Protein AF-A0A7V9JVI2-F1 (afdb_monomer_lite)

Foldseek 3Di:
DVVVVVVVVVVVVVVVVVVVVPPPPQPQDVPGDSVVSVVVVVVVVVVVVPDDPVVVVVLCCQLVVDDQDPPDPSVVVND

Secondary structure (DSSP, 8-state):
-HHHHHHHHHHHHHHHHHHHTTS---PPPTTS-HHHHHHHHHHHHHHHHH--HHHHHHHHHHHTSS---TTSHHHHHH-

Radius of gyration: 27.01 Å; chains: 1; bounding box: 76×32×45 Å

Structure (mmCIF, N/CA/C/O backbone):
data_AF-A0A7V9JVI2-F1
#
_entry.id   AF-A0A7V9JVI2-F1
#
loop_
_atom_site.group_PDB
_atom_site.id
_atom_site.type_symbol
_atom_site.label_atom_id
_atom_site.label_alt_id
_atom_site.label_comp_id
_atom_site.label_asym_id
_atom_site.label_entity_id
_atom_site.label_seq_id
_atom_site.pdbx_PDB_ins_code
_atom_site.Cartn_x
_atom_site.Cartn_y
_atom_site.Cartn_z
_atom_site.occupancy
_atom_site.B_iso_or_equiv
_atom_site.auth_seq_id
_atom_site.auth_comp_id
_atom_site.auth_asym_id
_atom_site.auth_atom_id
_atom_site.pdbx_PDB_model_num
ATOM 1 N N . MET A 1 1 ? -53.390 -26.082 22.319 1.00 61.47 1 MET A N 1
ATOM 2 C CA . MET A 1 1 ? -52.702 -24.841 22.756 1.00 61.47 1 MET A CA 1
ATOM 3 C C . MET A 1 1 ? -51.232 -25.053 23.134 1.00 61.47 1 MET A C 1
ATOM 5 O O . MET A 1 1 ? -50.389 -24.369 22.571 1.00 61.47 1 MET A O 1
ATOM 9 N N . ARG A 1 2 ? -50.885 -26.025 23.994 1.00 70.56 2 ARG A N 1
ATOM 10 C CA . ARG A 1 2 ? -49.499 -26.266 24.466 1.00 70.56 2 ARG A CA 1
ATOM 11 C C . ARG A 1 2 ? -48.464 -26.578 23.361 1.00 70.56 2 ARG A C 1
ATOM 13 O O . ARG A 1 2 ? -47.342 -26.099 23.428 1.00 70.56 2 ARG A O 1
ATOM 20 N N . GLN A 1 3 ? -48.855 -27.323 22.323 1.00 66.38 3 GLN A N 1
ATOM 21 C CA . GLN A 1 3 ? -47.985 -27.688 21.188 1.00 66.38 3 GLN A CA 1
ATOM 22 C C . GLN A 1 3 ? -47.706 -26.509 20.235 1.00 66.38 3 GLN A C 1
ATOM 24 O O . GLN A 1 3 ? -46.595 -26.359 19.738 1.00 66.38 3 GLN A O 1
ATOM 29 N N . SER A 1 4 ? -48.698 -25.641 20.003 1.00 72.44 4 SER A N 1
ATOM 30 C CA . SER A 1 4 ? -48.535 -24.444 19.164 1.00 72.44 4 SER A CA 1
ATOM 31 C C . SER A 1 4 ? -47.640 -23.405 19.840 1.00 72.44 4 SER A C 1
ATOM 33 O O . SER A 1 4 ? -46.789 -22.820 19.182 1.00 72.44 4 SER A O 1
ATOM 35 N N . PHE A 1 5 ? -47.762 -23.244 21.162 1.00 76.19 5 PHE A N 1
ATOM 36 C CA . PHE A 1 5 ? -46.878 -22.381 21.949 1.00 76.19 5 PHE A CA 1
ATOM 37 C C . PHE A 1 5 ? -45.415 -22.837 21.893 1.00 76.19 5 PHE A C 1
ATOM 39 O O . PHE A 1 5 ? -44.526 -22.014 21.701 1.00 76.19 5 PHE A O 1
ATOM 46 N N . LEU A 1 6 ? -45.163 -24.147 21.986 1.00 75.19 6 LEU A N 1
ATOM 47 C CA . LEU A 1 6 ? -43.806 -24.697 21.948 1.00 75.19 6 LEU A CA 1
ATOM 48 C C . LEU A 1 6 ? -43.136 -24.514 20.572 1.00 75.19 6 LEU A C 1
ATOM 50 O O . LEU A 1 6 ? -41.942 -24.233 20.500 1.00 75.19 6 LEU A O 1
ATOM 54 N N . LYS A 1 7 ? -43.911 -24.599 19.481 1.00 79.31 7 LYS A N 1
ATOM 55 C CA . LYS A 1 7 ? -43.427 -24.344 18.113 1.00 79.31 7 LYS A CA 1
ATOM 56 C C . LYS A 1 7 ? -43.099 -22.872 17.870 1.00 79.31 7 LYS A C 1
ATOM 58 O O . LYS A 1 7 ? -42.058 -22.582 17.293 1.00 79.31 7 LYS A O 1
ATOM 63 N N . ILE A 1 8 ? -43.946 -21.953 18.340 1.00 83.56 8 ILE A N 1
ATOM 64 C CA . ILE A 1 8 ? -43.695 -20.504 18.243 1.00 83.56 8 ILE A CA 1
ATOM 65 C C . ILE A 1 8 ? -42.454 -20.135 19.060 1.00 83.56 8 ILE A C 1
ATOM 67 O O . ILE A 1 8 ? -41.592 -19.410 18.577 1.00 83.56 8 ILE A O 1
ATOM 71 N N . PHE A 1 9 ? -42.325 -20.686 20.267 1.00 83.75 9 PHE A N 1
ATOM 72 C CA . PHE A 1 9 ? -41.172 -20.442 21.127 1.00 83.75 9 PHE A CA 1
ATOM 73 C C . PHE A 1 9 ? -39.869 -20.973 20.513 1.00 83.75 9 PHE A C 1
ATOM 75 O O . PHE A 1 9 ? -38.853 -20.283 20.521 1.00 83.75 9 PHE A O 1
ATOM 82 N N . SER A 1 10 ? -39.905 -22.165 19.910 1.00 78.69 10 SER A N 1
ATOM 83 C CA . SER A 1 10 ? -38.752 -22.744 19.215 1.00 78.69 10 SER A CA 1
ATOM 84 C C . SER A 1 10 ? -38.384 -21.978 17.940 1.00 78.69 10 SER A C 1
ATOM 86 O O . SER A 1 10 ? -37.199 -21.766 17.694 1.00 78.69 10 SER A O 1
ATOM 88 N N . ALA A 1 11 ? -39.368 -21.504 17.168 1.00 82.00 11 ALA A N 1
ATOM 89 C CA . ALA A 1 11 ? -39.129 -20.652 16.004 1.00 82.00 11 ALA A CA 1
ATOM 90 C C . ALA A 1 11 ? -38.510 -19.304 16.407 1.00 82.00 11 ALA A C 1
ATOM 92 O O . ALA A 1 11 ? -37.550 -18.868 15.779 1.00 82.00 11 ALA A O 1
ATOM 93 N N . LEU A 1 12 ? -38.998 -18.698 17.496 1.00 84.38 12 LEU A N 1
ATOM 94 C CA . LEU A 1 12 ? -38.474 -17.442 18.031 1.00 84.38 12 LEU A CA 1
ATOM 95 C C . LEU A 1 12 ? -37.025 -17.590 18.526 1.00 84.38 12 LEU A C 1
ATOM 97 O O . LEU A 1 12 ? -36.176 -16.753 18.219 1.00 84.38 12 LEU A O 1
ATOM 101 N N . LEU A 1 13 ? -36.723 -18.683 19.235 1.00 83.44 13 LEU A N 1
ATOM 102 C CA . LEU A 1 13 ? -35.364 -19.026 19.666 1.00 83.44 13 LEU A CA 1
ATOM 103 C C . LEU A 1 13 ? -34.417 -19.210 18.477 1.00 83.44 13 LEU A C 1
ATOM 105 O O . LEU A 1 13 ? -33.323 -18.648 18.478 1.00 83.44 13 LEU A O 1
ATOM 109 N N . LEU A 1 14 ? -34.851 -19.935 17.443 1.00 82.00 14 LEU A N 1
ATOM 110 C CA . LEU A 1 14 ? -34.036 -20.180 16.255 1.00 82.00 14 LEU A CA 1
ATOM 111 C C . LEU A 1 14 ? -33.749 -18.879 15.488 1.00 82.00 14 LEU A C 1
ATOM 113 O O . LEU A 1 14 ? -32.611 -18.641 15.091 1.00 82.00 14 LEU A O 1
ATOM 117 N N . THR A 1 15 ? -34.740 -17.992 15.349 1.00 77.81 15 THR A N 1
ATOM 118 C CA . THR A 1 15 ? -34.533 -16.666 14.743 1.00 77.81 15 THR A CA 1
ATOM 119 C C . THR A 1 15 ? -33.613 -15.771 15.577 1.00 77.81 15 THR A C 1
ATOM 121 O O . THR A 1 15 ? -32.806 -15.036 15.015 1.00 77.81 15 THR A O 1
ATOM 124 N N . CYS A 1 16 ? -33.671 -15.863 16.909 1.00 76.69 16 CYS A N 1
ATOM 125 C CA . CYS A 1 16 ? -32.824 -15.072 17.802 1.00 76.69 16 CYS A CA 1
ATOM 126 C C . CYS A 1 16 ? -31.347 -15.503 17.719 1.00 76.69 16 CYS A C 1
ATOM 128 O O . CYS A 1 16 ? -30.451 -14.662 17.653 1.00 76.69 16 CYS A O 1
ATOM 130 N N . SER A 1 17 ? -31.078 -16.811 17.634 1.00 75.12 17 SER A N 1
ATOM 131 C CA . SER A 1 17 ? -29.712 -17.332 17.490 1.00 75.12 17 SER A CA 1
ATOM 132 C C . SER A 1 17 ? -29.043 -16.953 16.166 1.00 75.12 17 SER A C 1
ATOM 134 O O . SER A 1 17 ? -27.831 -16.756 16.148 1.00 75.12 17 SER A O 1
ATOM 136 N N . VAL A 1 18 ? -29.801 -16.821 15.071 1.00 74.25 18 VAL A N 1
ATOM 137 C CA . VAL A 1 18 ? -29.255 -16.387 13.770 1.00 74.25 18 VAL A CA 1
ATOM 138 C C . VAL A 1 18 ? -28.858 -14.907 13.803 1.00 74.25 18 VAL A C 1
ATOM 140 O O . VAL A 1 18 ? -27.791 -14.549 13.311 1.00 74.25 18 VAL A O 1
ATOM 143 N N . LEU A 1 19 ? -29.656 -14.054 14.452 1.00 68.12 19 LEU A N 1
ATOM 144 C CA . LEU A 1 19 ? -29.362 -12.620 14.592 1.00 68.12 19 LEU A CA 1
ATOM 145 C C . LEU A 1 19 ? -28.166 -12.335 15.519 1.00 68.12 19 LEU A C 1
ATOM 147 O O . LEU A 1 19 ? -27.465 -11.341 15.339 1.00 68.12 19 LEU A O 1
ATOM 151 N N . ALA A 1 20 ? -27.888 -13.211 16.487 1.00 64.50 20 ALA A N 1
ATOM 152 C CA . ALA A 1 20 ? -26.735 -13.064 17.377 1.0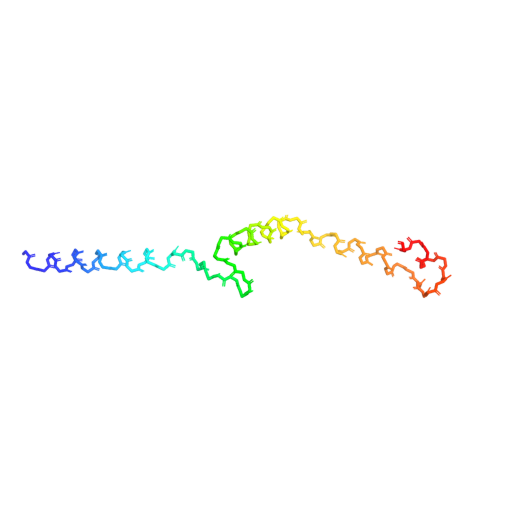0 64.50 20 ALA A CA 1
ATOM 153 C C . ALA A 1 20 ? -25.383 -13.280 16.664 1.00 64.50 20 ALA A C 1
ATOM 155 O O . ALA A 1 20 ? -24.369 -12.731 17.093 1.00 64.50 20 ALA A O 1
ATOM 156 N N . GLN A 1 21 ? -25.353 -14.051 15.569 1.00 63.19 21 GLN A N 1
ATOM 157 C CA . GLN A 1 21 ? -24.122 -14.359 14.824 1.00 63.19 21 GLN A CA 1
ATOM 158 C C . GLN A 1 21 ? -23.718 -13.266 13.826 1.00 63.19 21 GLN A C 1
ATOM 160 O O . GLN A 1 21 ? -22.578 -13.249 13.374 1.00 63.19 21 GLN A O 1
ATOM 165 N N . SER A 1 22 ? -24.621 -12.337 13.499 1.00 57.38 22 SER A N 1
ATOM 166 C CA . SER A 1 22 ? -24.337 -11.195 12.619 1.00 57.38 22 SER A CA 1
ATOM 167 C C . SER A 1 22 ? -23.754 -9.981 13.347 1.00 57.38 22 SER A C 1
ATOM 169 O O . SER A 1 22 ? -23.622 -8.917 12.745 1.00 57.38 22 SER A O 1
ATOM 171 N N . MET A 1 23 ? -23.407 -10.110 14.633 1.00 58.16 23 MET A N 1
ATOM 172 C CA . MET A 1 23 ? -22.621 -9.085 15.319 1.00 5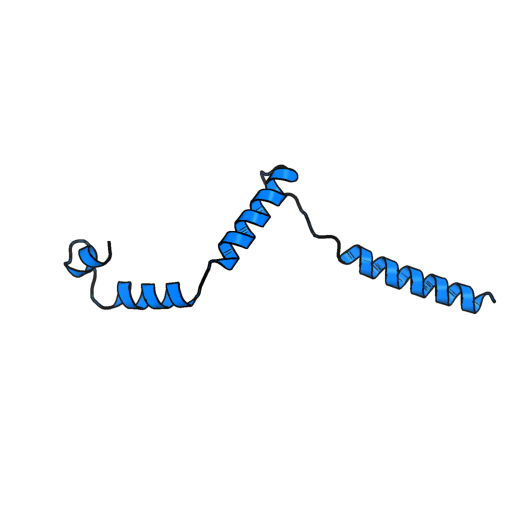8.16 23 MET A CA 1
ATOM 173 C C . MET A 1 23 ? -21.294 -8.919 14.566 1.00 58.16 23 MET A C 1
ATOM 175 O O . MET A 1 23 ? -20.589 -9.918 14.378 1.00 58.16 23 MET A O 1
ATOM 179 N N . PRO A 1 24 ? -20.929 -7.697 14.135 1.00 59.34 24 PRO A N 1
ATOM 180 C CA . PRO A 1 24 ? -19.599 -7.445 13.609 1.00 59.34 24 PRO A CA 1
ATOM 181 C C . PRO A 1 24 ? -18.603 -7.999 14.622 1.00 59.34 24 PRO A C 1
ATOM 183 O O . PRO A 1 24 ? -18.684 -7.679 15.809 1.00 59.34 24 PRO A O 1
ATOM 186 N N . ASN A 1 25 ? -17.701 -8.875 14.179 1.00 61.31 25 ASN A N 1
ATOM 187 C CA . ASN A 1 25 ? -16.625 -9.386 15.018 1.00 61.31 25 ASN A CA 1
ATOM 188 C C . ASN A 1 25 ? -15.623 -8.244 15.218 1.00 61.31 25 ASN A C 1
ATOM 190 O O . ASN A 1 25 ? -14.544 -8.210 14.624 1.00 61.31 25 ASN A O 1
ATOM 194 N N . ASP A 1 26 ? -16.027 -7.250 16.004 1.00 64.44 26 ASP A N 1
ATOM 195 C CA . ASP A 1 26 ? -15.281 -6.033 16.255 1.00 64.44 26 ASP A CA 1
ATOM 196 C C . ASP A 1 26 ? -14.255 -6.290 17.354 1.00 64.44 26 ASP A C 1
ATOM 198 O O . ASP A 1 26 ? -14.168 -5.603 18.368 1.00 64.44 26 ASP A O 1
ATOM 202 N N . LYS A 1 27 ? -13.473 -7.357 17.164 1.00 80.56 27 LYS A N 1
ATOM 203 C CA . LYS A 1 27 ? -12.294 -7.592 17.980 1.00 80.56 27 LYS A CA 1
ATOM 204 C C . LYS A 1 27 ? -11.396 -6.381 17.816 1.00 80.56 27 LYS A C 1
ATOM 206 O O . LYS A 1 27 ? -11.028 -6.022 16.690 1.00 80.56 27 LYS A O 1
ATOM 211 N N . THR A 1 28 ? -11.090 -5.762 18.946 1.00 91.50 28 THR A N 1
ATOM 212 C CA . THR A 1 28 ? -10.071 -4.731 19.049 1.00 91.50 28 THR A CA 1
ATOM 213 C C . THR A 1 28 ? -8.778 -5.270 18.454 1.00 91.50 28 THR A C 1
ATOM 215 O O . THR A 1 28 ? -8.321 -6.350 18.838 1.00 91.50 28 THR A O 1
ATOM 218 N N . LEU A 1 29 ? -8.212 -4.544 17.494 1.00 92.25 29 LEU A N 1
ATOM 219 C CA . LEU A 1 29 ? -6.913 -4.882 16.926 1.00 92.25 29 LEU A CA 1
ATOM 220 C C . LEU A 1 29 ? -5.846 -4.888 18.025 1.00 92.25 29 LEU A C 1
ATOM 222 O O . LEU A 1 29 ? -5.848 -4.046 18.925 1.00 92.25 29 LEU A O 1
ATOM 226 N N . LEU A 1 30 ? -4.925 -5.848 17.950 1.00 94.31 30 LEU A N 1
ATOM 227 C CA . LEU A 1 30 ? -3.829 -5.950 18.908 1.00 94.31 30 LEU A CA 1
ATOM 228 C C . LEU A 1 30 ? -3.011 -4.650 18.897 1.00 94.31 30 LEU A C 1
ATOM 230 O O . LEU A 1 30 ? -2.575 -4.202 17.841 1.00 94.31 30 LEU A O 1
ATOM 234 N N . GLY A 1 31 ? -2.809 -4.052 20.071 1.00 94.88 31 GLY A N 1
ATOM 235 C CA . GLY A 1 31 ? -2.089 -2.782 20.209 1.00 94.88 31 GLY A CA 1
ATOM 236 C C . GLY A 1 31 ? -2.930 -1.523 19.955 1.00 94.88 31 GLY A C 1
ATOM 237 O O . GLY A 1 31 ? -2.392 -0.424 20.048 1.00 94.88 31 GLY A O 1
ATOM 238 N N . PHE A 1 32 ? -4.235 -1.649 19.689 1.00 95.06 32 PHE A N 1
ATOM 239 C CA . PHE A 1 32 ? -5.152 -0.518 19.517 1.00 95.06 32 PHE A CA 1
A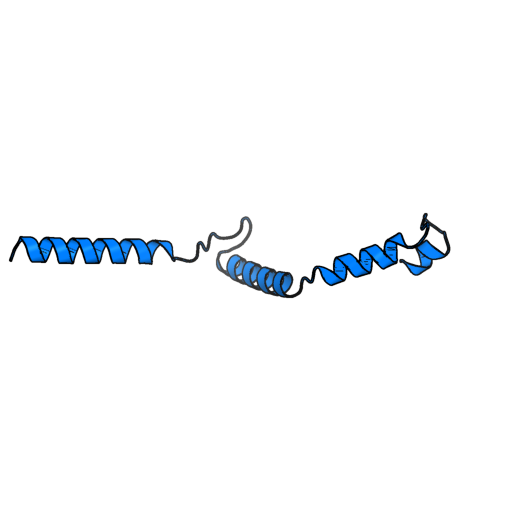TOM 240 C C . PHE A 1 32 ? -6.164 -0.425 20.666 1.00 95.06 32 PHE A C 1
ATOM 242 O O . PHE A 1 32 ? -6.515 -1.419 21.299 1.00 95.06 32 PHE A O 1
ATOM 249 N N . SER A 1 33 ? -6.682 0.781 20.916 1.00 95.38 33 SER A N 1
ATOM 250 C CA . SER A 1 33 ? -7.943 0.942 21.650 1.00 95.38 33 SER A CA 1
ATOM 251 C C . SER A 1 33 ? -9.119 0.488 20.777 1.00 95.38 33 SER A C 1
ATOM 253 O O . SER A 1 33 ? -8.989 0.403 19.555 1.00 95.38 33 SER A O 1
ATOM 255 N N . ALA A 1 34 ? -10.288 0.236 21.372 1.00 91.25 34 ALA A N 1
ATOM 256 C CA . ALA A 1 34 ? -11.488 -0.121 20.608 1.00 91.25 34 ALA A CA 1
ATOM 257 C C . ALA A 1 34 ? -11.846 0.952 19.556 1.00 91.25 34 ALA A C 1
ATOM 259 O O . ALA A 1 34 ? -12.078 0.632 18.393 1.00 91.25 34 ALA A O 1
ATOM 260 N N . GLU A 1 35 ? -11.787 2.234 19.934 1.00 92.50 35 GLU A N 1
ATOM 261 C CA . GLU A 1 35 ? -12.033 3.356 19.019 1.00 92.50 35 GLU A CA 1
ATOM 262 C C . GLU A 1 35 ? -11.024 3.386 17.859 1.00 92.50 35 GLU A C 1
ATOM 264 O O . GLU A 1 35 ? -11.406 3.478 16.690 1.00 92.50 35 GLU A O 1
ATOM 269 N N . ASN A 1 36 ? -9.726 3.277 18.160 1.00 95.75 36 ASN A N 1
ATOM 270 C CA . ASN A 1 36 ? -8.695 3.343 17.125 1.00 95.75 36 ASN A CA 1
ATOM 271 C C . ASN A 1 36 ? -8.681 2.087 16.245 1.00 95.75 36 ASN A C 1
ATOM 273 O O . ASN A 1 36 ? -8.331 2.182 15.074 1.00 95.75 36 ASN A O 1
ATOM 277 N N . SER A 1 37 ? -9.125 0.941 16.764 1.00 95.94 37 SER A N 1
ATOM 278 C CA . SER A 1 37 ? -9.350 -0.273 15.978 1.00 95.94 37 SER A CA 1
ATOM 279 C C . SER A 1 37 ? -10.406 -0.044 14.889 1.00 95.94 37 SER A C 1
ATOM 281 O O . SER A 1 37 ? -10.185 -0.409 13.736 1.00 95.94 37 SER A O 1
ATOM 283 N N . GLY A 1 38 ? -11.517 0.630 15.209 1.00 93.12 38 GLY A N 1
ATOM 284 C CA . GLY A 1 38 ? -12.533 0.999 14.215 1.00 93.12 38 GLY A CA 1
ATOM 285 C C . GLY A 1 38 ? -12.001 1.958 13.140 1.00 93.12 38 GLY A C 1
ATOM 286 O O . GLY A 1 38 ? -12.231 1.756 11.943 1.00 93.12 38 GLY A O 1
ATOM 287 N N . LYS A 1 39 ? -11.220 2.970 13.549 1.00 95.81 39 LYS A N 1
ATOM 288 C CA . LYS A 1 39 ? -10.555 3.903 12.617 1.00 95.81 39 LYS A CA 1
ATOM 289 C C . LYS A 1 39 ? -9.568 3.183 11.695 1.00 95.81 39 LYS A C 1
ATOM 291 O O . LYS A 1 39 ? -9.585 3.425 10.490 1.00 95.81 39 LYS A O 1
ATOM 296 N N . GLN A 1 40 ? -8.759 2.276 12.242 1.00 96.44 40 GLN A N 1
ATOM 297 C CA . GLN A 1 40 ? -7.783 1.491 11.487 1.00 96.44 40 GLN A CA 1
ATOM 298 C C . GLN A 1 40 ? -8.464 0.593 10.448 1.00 96.44 40 GLN A C 1
ATOM 300 O O . GLN A 1 40 ? -8.109 0.655 9.277 1.00 96.44 40 GLN A O 1
ATOM 305 N N . LYS A 1 41 ? -9.509 -0.153 10.828 1.00 94.62 41 LYS A N 1
ATOM 306 C CA . LYS A 1 41 ? -10.279 -0.989 9.887 1.00 94.62 41 LYS A CA 1
ATOM 307 C C . LYS A 1 41 ? -10.908 -0.170 8.758 1.00 94.62 41 LYS A C 1
ATOM 309 O O . LYS A 1 41 ? -10.946 -0.607 7.613 1.00 94.62 41 LYS A O 1
ATOM 314 N N . THR A 1 42 ? -11.384 1.039 9.064 1.00 95.81 42 THR A N 1
ATOM 315 C CA . THR A 1 42 ? -11.934 1.953 8.048 1.00 95.81 42 THR A CA 1
ATOM 316 C C . THR A 1 42 ? -10.852 2.419 7.071 1.00 95.81 42 THR A C 1
ATOM 318 O O . THR A 1 42 ? -11.092 2.497 5.865 1.00 95.81 42 THR A O 1
ATOM 321 N N . LEU A 1 43 ? -9.653 2.719 7.579 1.00 97.25 43 LEU A N 1
ATOM 322 C CA . LEU A 1 43 ? -8.504 3.087 6.755 1.00 97.25 43 LEU A CA 1
ATOM 323 C C . LEU A 1 43 ? -8.060 1.925 5.856 1.00 97.25 43 LEU A C 1
ATOM 325 O O . LEU A 1 43 ? -7.854 2.139 4.663 1.00 97.25 43 LEU A O 1
ATOM 329 N N . GLU A 1 44 ? -7.971 0.714 6.408 1.00 96.94 44 GLU A N 1
ATOM 330 C CA . GLU A 1 44 ? -7.658 -0.516 5.668 1.00 96.94 44 GLU A CA 1
ATOM 331 C C . GLU A 1 44 ? -8.679 -0.766 4.556 1.00 96.94 44 GLU A C 1
ATOM 333 O O . GLU A 1 44 ? -8.293 -0.898 3.400 1.00 96.94 44 GLU A O 1
ATOM 338 N N . ALA A 1 45 ? -9.982 -0.689 4.850 1.00 97.50 45 ALA A N 1
ATOM 339 C CA . ALA A 1 45 ? -11.029 -0.863 3.841 1.00 97.50 45 ALA A CA 1
ATOM 340 C C . ALA A 1 45 ? -10.924 0.159 2.694 1.00 97.50 45 ALA A C 1
ATOM 342 O O . ALA A 1 45 ? -11.136 -0.177 1.526 1.00 97.50 45 ALA A O 1
ATOM 343 N N . LYS A 1 46 ? -10.572 1.414 3.005 1.00 98.12 46 LYS A N 1
ATOM 344 C CA . LYS A 1 46 ? -10.336 2.445 1.986 1.00 98.12 46 LYS A CA 1
ATOM 345 C C . LYS A 1 46 ? -9.090 2.142 1.149 1.00 98.12 46 LYS A C 1
ATOM 347 O O . LYS A 1 46 ? -9.108 2.374 -0.060 1.00 98.12 46 LYS A O 1
ATOM 352 N N . PHE A 1 47 ? -8.019 1.660 1.776 1.00 97.94 47 PHE A N 1
ATOM 353 C CA . PHE A 1 47 ? -6.800 1.259 1.081 1.00 97.94 47 PHE A CA 1
ATOM 354 C C . PHE A 1 47 ? -7.064 0.072 0.148 1.00 97.94 47 PHE A C 1
ATOM 356 O O . PHE A 1 47 ? -6.764 0.166 -1.041 1.00 97.94 47 PHE A O 1
ATOM 363 N N . ASP A 1 48 ? -7.723 -0.975 0.639 1.00 98.00 48 ASP A N 1
ATOM 364 C CA . ASP A 1 48 ? -8.060 -2.174 -0.130 1.00 98.00 48 ASP A CA 1
ATOM 365 C C . ASP A 1 48 ? -8.931 -1.844 -1.345 1.00 98.00 48 ASP A C 1
ATOM 367 O O . ASP A 1 48 ? -8.666 -2.316 -2.450 1.00 98.00 48 ASP A O 1
ATOM 371 N N . ALA A 1 49 ? -9.913 -0.952 -1.181 1.00 97.75 49 ALA A N 1
ATOM 372 C CA . ALA A 1 49 ? -10.753 -0.480 -2.282 1.00 97.75 49 ALA A CA 1
ATOM 373 C C . ALA A 1 49 ? -9.968 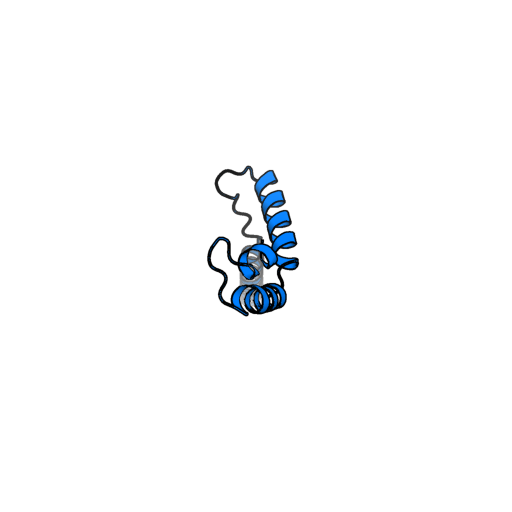0.258 -3.387 1.00 97.75 49 ALA A C 1
ATOM 375 O O . ALA A 1 49 ? -10.456 0.384 -4.512 1.00 97.75 49 ALA A O 1
ATOM 376 N N . SER A 1 50 ? -8.766 0.759 -3.086 1.00 97.00 50 SER A N 1
ATOM 377 C CA . SER A 1 50 ? -7.899 1.428 -4.062 1.00 97.00 50 SER A CA 1
ATOM 378 C C . SER A 1 50 ? -6.979 0.472 -4.829 1.00 97.00 50 SER A C 1
ATOM 380 O O . SER A 1 50 ? -6.438 0.850 -5.873 1.00 97.00 50 SER A O 1
ATOM 382 N N . LEU A 1 51 ? -6.807 -0.765 -4.350 1.00 97.31 51 LEU A N 1
ATOM 383 C CA . LEU A 1 51 ? -5.913 -1.741 -4.964 1.00 97.31 51 LEU A CA 1
ATOM 384 C C . LEU A 1 51 ? -6.500 -2.275 -6.276 1.00 97.31 51 LEU A C 1
ATOM 386 O O . LEU A 1 51 ? -7.615 -2.791 -6.329 1.00 97.31 51 LEU A O 1
ATOM 390 N N . LYS A 1 52 ? -5.709 -2.196 -7.352 1.00 98.12 52 LYS A N 1
ATOM 391 C CA . LYS A 1 52 ? -6.053 -2.735 -8.675 1.00 98.12 52 LYS A CA 1
ATOM 392 C C . LYS A 1 52 ? -4.987 -3.721 -9.127 1.00 98.12 52 LYS A C 1
ATOM 394 O O . LYS A 1 52 ? -3.811 -3.369 -9.220 1.00 98.12 52 LYS A O 1
ATOM 399 N N . LYS A 1 53 ? -5.394 -4.951 -9.455 1.00 97.75 53 LYS A N 1
ATOM 400 C CA . LYS A 1 53 ? -4.484 -6.005 -9.946 1.00 97.75 53 LYS A CA 1
ATOM 401 C C . LYS A 1 53 ? -3.793 -5.608 -11.257 1.00 97.75 53 LYS A C 1
ATOM 403 O O . LYS A 1 53 ? -2.689 -6.061 -11.544 1.00 97.75 53 LYS A O 1
ATOM 408 N N . GLU A 1 54 ? -4.441 -4.760 -12.048 1.00 98.38 54 GLU A N 1
ATOM 409 C CA . GLU A 1 54 ? -3.938 -4.227 -13.310 1.00 98.38 54 GLU A CA 1
ATOM 410 C C . GLU A 1 54 ? -2.677 -3.391 -13.091 1.00 98.38 54 GLU A C 1
ATOM 412 O O . GLU A 1 54 ? -1.709 -3.581 -13.822 1.00 98.38 54 GLU A O 1
ATOM 417 N N . ASN A 1 55 ? -2.630 -2.580 -12.027 1.00 97.94 55 ASN A N 1
ATOM 418 C CA . ASN A 1 55 ? -1.453 -1.775 -11.696 1.00 97.94 55 ASN A CA 1
ATOM 419 C C . ASN A 1 55 ? -0.221 -2.668 -11.493 1.00 97.94 55 ASN A C 1
ATOM 421 O O . ASN A 1 55 ? 0.839 -2.401 -12.051 1.00 97.94 55 ASN A O 1
ATOM 425 N N . LEU A 1 56 ? -0.370 -3.781 -10.760 1.00 97.38 56 LEU A N 1
ATOM 426 C CA . LEU A 1 56 ? 0.718 -4.746 -10.555 1.00 97.38 56 LEU A CA 1
ATOM 427 C C . LEU A 1 56 ? 1.187 -5.357 -11.880 1.00 97.38 56 LEU A C 1
ATOM 429 O O . LEU A 1 56 ? 2.386 -5.502 -12.110 1.00 97.38 56 LEU A O 1
ATOM 433 N N . ARG A 1 57 ? 0.249 -5.696 -12.773 1.00 98.25 57 ARG A N 1
ATOM 434 C CA . ARG A 1 57 ? 0.567 -6.249 -14.097 1.00 98.25 57 ARG A CA 1
ATOM 435 C C . ARG A 1 57 ? 1.331 -5.243 -14.957 1.00 98.25 57 ARG A C 1
ATOM 437 O O . ARG A 1 57 ? 2.306 -5.618 -15.606 1.00 98.25 57 ARG A O 1
ATOM 444 N N . GLU A 1 58 ? 0.894 -3.991 -14.970 1.00 98.31 58 GLU A N 1
ATOM 445 C CA . GLU A 1 58 ? 1.528 -2.916 -15.733 1.00 98.31 58 GLU A CA 1
ATOM 446 C C . GLU A 1 58 ? 2.918 -2.583 -15.193 1.00 98.31 58 GLU A C 1
ATOM 448 O O . GLU A 1 58 ? 3.871 -2.494 -15.970 1.00 98.31 58 GLU A O 1
ATOM 453 N N . TRP A 1 59 ? 3.066 -2.489 -13.869 1.00 97.31 59 TRP A N 1
ATOM 454 C CA . TRP A 1 59 ? 4.366 -2.278 -13.239 1.00 97.31 59 TRP A CA 1
ATOM 455 C C . TRP A 1 59 ? 5.325 -3.418 -13.531 1.00 97.31 59 TRP A C 1
ATOM 457 O O . TRP A 1 59 ? 6.443 -3.150 -13.955 1.00 97.31 59 TRP A O 1
ATOM 467 N N . MET A 1 60 ? 4.896 -4.675 -13.402 1.00 97.31 60 MET A N 1
ATOM 468 C CA . MET A 1 60 ? 5.747 -5.813 -13.752 1.00 97.31 60 MET A CA 1
ATOM 469 C C . MET A 1 60 ? 6.180 -5.761 -15.215 1.00 97.31 60 MET A C 1
ATOM 471 O O . MET A 1 60 ? 7.364 -5.930 -15.503 1.00 97.31 60 MET A O 1
ATOM 475 N N . LYS A 1 61 ? 5.257 -5.468 -16.139 1.00 97.31 61 LYS A N 1
ATOM 476 C CA . LYS A 1 61 ? 5.581 -5.327 -17.564 1.00 97.31 61 LYS A CA 1
ATOM 477 C C . LYS A 1 61 ? 6.621 -4.231 -17.811 1.00 97.31 61 LYS A C 1
ATOM 479 O O . LYS A 1 61 ? 7.525 -4.458 -18.606 1.00 97.31 61 LYS A O 1
ATOM 484 N N . ARG A 1 62 ? 6.505 -3.073 -17.149 1.00 96.44 62 ARG A N 1
ATOM 485 C CA . ARG A 1 62 ? 7.481 -1.974 -17.251 1.00 96.44 62 ARG A CA 1
ATOM 486 C C . ARG A 1 62 ? 8.826 -2.376 -16.651 1.00 96.44 62 ARG A C 1
ATOM 488 O O . ARG A 1 62 ? 9.827 -2.400 -17.351 1.00 96.44 62 ARG A O 1
ATOM 495 N N . LEU A 1 63 ? 8.833 -2.744 -15.374 1.00 96.75 63 LEU A N 1
ATOM 496 C CA . LEU A 1 63 ? 10.052 -2.954 -14.595 1.00 96.75 63 LEU A CA 1
ATOM 497 C C . LEU A 1 63 ? 10.911 -4.099 -15.151 1.00 96.75 63 LEU A C 1
ATOM 499 O O . LEU A 1 63 ? 12.134 -4.017 -15.123 1.00 96.75 63 LEU A O 1
ATOM 503 N N . SER A 1 64 ? 10.285 -5.136 -15.717 1.00 96.00 64 SER A N 1
ATOM 504 C CA . SER A 1 64 ? 10.979 -6.321 -16.245 1.00 96.00 64 SER A CA 1
ATOM 505 C C . SER A 1 64 ? 11.239 -6.314 -17.755 1.00 96.00 64 SER A C 1
ATOM 507 O O . SER A 1 64 ? 11.735 -7.306 -18.284 1.00 96.00 64 SER A O 1
ATOM 509 N N . ALA A 1 65 ? 10.937 -5.228 -18.476 1.00 97.38 65 ALA A N 1
ATOM 510 C CA . ALA A 1 65 ? 10.980 -5.242 -19.942 1.00 97.38 65 ALA A CA 1
ATOM 511 C C . ALA A 1 65 ? 12.386 -5.463 -20.534 1.00 97.38 65 ALA A C 1
ATOM 513 O O . ALA A 1 65 ? 12.507 -5.889 -21.684 1.00 97.38 65 ALA A O 1
ATOM 514 N N . ARG A 1 66 ? 13.447 -5.125 -19.788 1.00 96.00 66 ARG A N 1
ATOM 515 C CA . ARG A 1 66 ? 14.857 -5.204 -20.213 1.00 96.00 66 ARG A CA 1
ATOM 516 C C . ARG A 1 66 ? 15.767 -5.481 -19.008 1.00 96.00 66 ARG A C 1
ATOM 518 O O . ARG A 1 66 ? 15.339 -5.237 -17.878 1.00 96.00 66 ARG A O 1
ATOM 525 N N . PRO A 1 67 ? 17.019 -5.939 -19.207 1.00 97.06 67 PRO A N 1
ATOM 526 C CA . PRO A 1 67 ? 18.003 -6.018 -18.129 1.00 97.06 67 PRO A CA 1
ATOM 527 C C . PRO A 1 67 ? 18.174 -4.666 -17.419 1.00 97.06 67 PRO A C 1
ATOM 529 O O . PRO A 1 67 ? 18.408 -3.652 -18.072 1.00 97.06 67 PRO A O 1
ATOM 532 N N . HIS A 1 68 ? 18.061 -4.667 -16.093 1.00 95.69 68 HIS A N 1
ATOM 533 C CA . HIS A 1 68 ? 18.056 -3.473 -15.238 1.00 95.69 68 HIS A CA 1
ATOM 534 C C . HIS A 1 68 ? 18.918 -3.705 -13.990 1.00 95.69 68 HIS A C 1
ATOM 536 O O . HIS A 1 68 ? 18.462 -3.611 -12.858 1.00 95.69 68 HIS A O 1
ATOM 542 N N . HIS A 1 69 ? 20.180 -4.084 -14.187 1.00 94.94 69 HIS A N 1
ATOM 543 C CA . HIS A 1 69 ? 21.121 -4.126 -13.069 1.00 94.94 69 HIS A CA 1
ATOM 544 C C . HIS A 1 69 ? 21.470 -2.699 -12.628 1.00 94.94 69 HIS A C 1
ATOM 546 O O . HIS A 1 69 ? 21.424 -1.769 -13.441 1.00 94.94 69 HIS A O 1
ATOM 552 N N . VAL A 1 70 ? 21.858 -2.554 -11.360 1.00 96.94 70 VAL A N 1
ATOM 553 C CA . VAL A 1 70 ? 22.200 -1.267 -10.741 1.00 96.94 70 VAL A CA 1
ATOM 554 C C . VAL A 1 70 ? 23.177 -0.480 -11.616 1.00 96.94 70 VAL A C 1
ATOM 556 O O . VAL A 1 70 ? 24.241 -0.980 -11.981 1.00 96.94 70 VAL A O 1
ATOM 559 N N . GLY A 1 71 ? 22.809 0.754 -11.958 1.00 95.56 71 GLY A N 1
ATOM 560 C CA . GLY A 1 71 ? 23.622 1.677 -12.751 1.00 95.56 71 GLY A CA 1
ATOM 561 C C . GLY A 1 71 ? 23.445 1.576 -14.270 1.00 95.56 71 GLY A C 1
ATOM 562 O O . GLY A 1 71 ? 23.936 2.453 -14.988 1.00 95.56 71 GLY A O 1
ATOM 563 N N . SER A 1 72 ? 22.725 0.569 -14.772 1.00 96.81 72 SER A N 1
ATOM 564 C CA . SER A 1 72 ? 22.383 0.472 -16.196 1.00 96.81 72 SER A CA 1
ATOM 565 C C . SER A 1 72 ? 21.447 1.611 -16.640 1.00 96.81 72 SER A C 1
ATOM 567 O O . SER A 1 72 ? 20.760 2.211 -15.810 1.00 96.81 72 SER A O 1
ATOM 569 N N . PRO A 1 73 ? 21.367 1.926 -17.947 1.00 96.81 73 PRO A N 1
ATOM 570 C CA . PRO A 1 73 ? 20.426 2.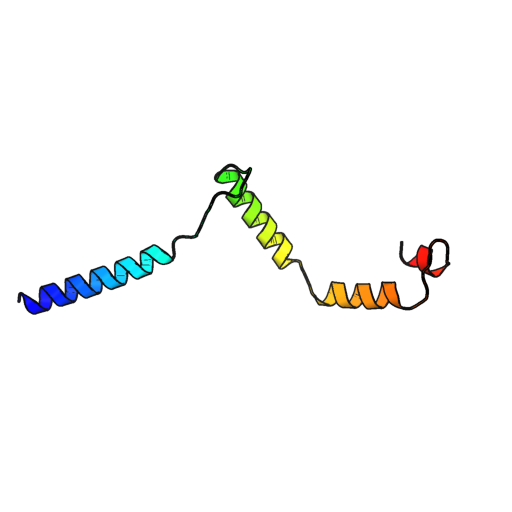936 -18.432 1.00 96.81 73 PRO A CA 1
ATOM 571 C C . PRO A 1 73 ? 18.973 2.639 -18.035 1.00 96.81 73 PRO A C 1
ATOM 573 O O . PRO A 1 73 ? 18.279 3.527 -17.556 1.00 96.81 73 PRO A O 1
ATOM 576 N N . TYR A 1 74 ? 18.542 1.377 -18.149 1.00 97.19 74 TYR A N 1
ATOM 577 C CA . TYR A 1 74 ? 17.158 0.998 -17.851 1.00 97.19 74 TYR A CA 1
ATOM 578 C C . TYR A 1 74 ? 16.847 0.942 -16.348 1.00 97.19 74 TYR A C 1
ATOM 580 O O . TYR A 1 74 ? 15.710 1.166 -15.950 1.00 97.19 74 TYR A O 1
ATOM 588 N N . ASP A 1 75 ? 17.851 0.703 -15.502 1.00 96.56 75 ASP A N 1
ATOM 589 C CA . ASP A 1 75 ? 17.725 0.866 -14.048 1.00 96.56 75 ASP A CA 1
ATOM 590 C C . ASP A 1 75 ? 17.391 2.321 -13.678 1.00 96.56 75 ASP A C 1
ATOM 592 O O . ASP A 1 75 ? 16.436 2.571 -12.948 1.00 96.56 75 ASP A O 1
ATOM 596 N N . LYS A 1 76 ? 18.079 3.294 -14.291 1.00 95.50 76 LYS A N 1
ATOM 597 C CA . LYS A 1 76 ? 17.796 4.728 -14.089 1.00 95.50 76 LYS A CA 1
ATOM 598 C C . LYS A 1 76 ? 16.426 5.163 -14.610 1.00 95.50 76 LYS A C 1
ATOM 600 O O . LYS A 1 76 ? 15.865 6.111 -14.084 1.00 95.50 76 LYS A O 1
ATOM 605 N N . GLU A 1 77 ? 15.906 4.509 -15.647 1.00 95.50 77 GLU A N 1
ATOM 606 C CA . GLU A 1 77 ? 14.542 4.749 -16.149 1.00 95.50 77 GLU A CA 1
ATOM 607 C C . GLU A 1 77 ? 13.458 4.134 -15.240 1.00 95.50 77 GLU A C 1
ATOM 609 O O . GLU A 1 77 ? 12.294 4.548 -15.269 1.00 95.50 77 GLU A O 1
ATOM 614 N N . ASN A 1 78 ? 13.814 3.110 -14.459 1.00 94.62 78 ASN A N 1
ATOM 615 C CA . ASN A 1 78 ? 12.895 2.427 -13.553 1.00 94.62 78 ASN A CA 1
ATOM 616 C C . ASN A 1 78 ? 12.784 3.100 -12.177 1.00 94.62 78 ASN A C 1
ATOM 618 O O . ASN A 1 78 ? 11.686 3.040 -11.609 1.00 94.62 78 ASN A O 1
ATOM 622 N N . ALA A 1 79 ? 13.881 3.691 -11.685 1.00 86.81 79 ALA A N 1
ATOM 623 C CA . ALA A 1 79 ? 13.983 4.444 -10.428 1.00 86.81 79 ALA A CA 1
ATOM 624 C C . ALA A 1 79 ? 13.159 5.742 -10.435 1.00 86.81 79 ALA A C 1
ATOM 626 O O . ALA A 1 79 ? 12.582 6.055 -9.369 1.00 86.81 79 ALA A O 1
#

Sequence (79 aa):
MRQSFLKIFSALLLTCSVLAQSMPNDKTLLGFSAENSGKQKTLEAKFDASLKKENLREWMKRLSARPHHVGSPYDKENA

pLDDT: mea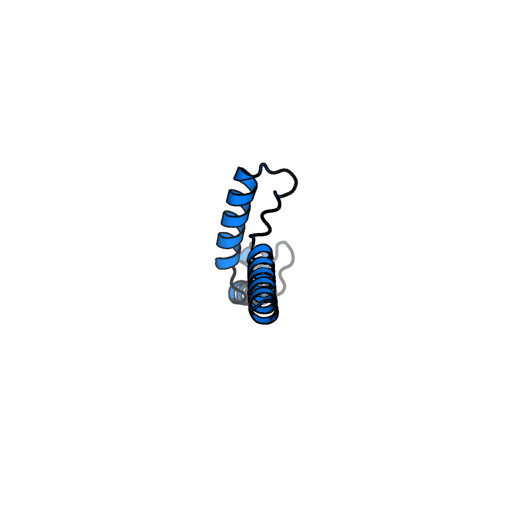n 88.02, std 12.34, range [57.38, 98.38]